Protein AF-A0A7K0ZVW8-F1 (afdb_monomer_lite)

pLDDT: mean 77.42, std 15.52, range [42.84, 93.19]

Structure (mmCIF, N/CA/C/O backbone):
data_AF-A0A7K0ZVW8-F1
#
_entry.id   AF-A0A7K0ZVW8-F1
#
loop_
_atom_site.group_PDB
_atom_site.id
_atom_site.type_symbol
_atom_site.label_atom_id
_atom_site.label_alt_id
_atom_site.label_comp_id
_atom_site.label_asym_id
_atom_site.label_entity_id
_atom_site.label_seq_id
_atom_site.pdbx_PDB_ins_code
_atom_site.Cartn_x
_atom_site.Cartn_y
_atom_site.Cartn_z
_atom_site.occupancy
_atom_site.B_iso_or_equiv
_atom_site.auth_seq_id
_atom_site.auth_comp_id
_atom_site.auth_asym_id
_atom_site.auth_atom_id
_atom_site.pdbx_PDB_model_num
ATOM 1 N N . MET A 1 1 ? -13.509 -33.556 -64.470 1.00 48.69 1 MET A N 1
ATOM 2 C CA . MET A 1 1 ? -12.783 -32.615 -63.591 1.00 48.69 1 MET A CA 1
ATOM 3 C C . MET A 1 1 ? -13.805 -31.699 -62.928 1.00 48.69 1 MET A C 1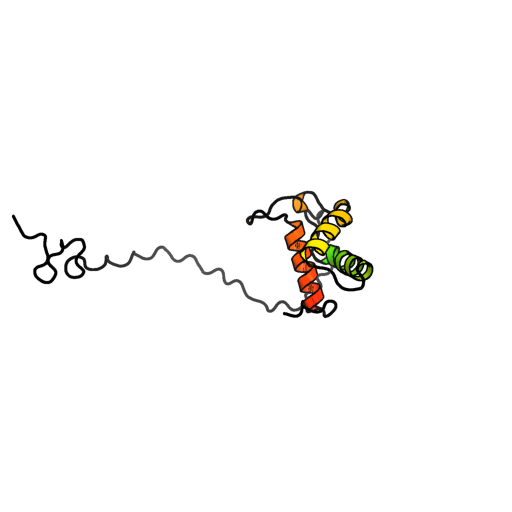
ATOM 5 O O . MET A 1 1 ? -13.946 -30.556 -63.340 1.00 48.69 1 MET A O 1
ATOM 9 N N . ALA A 1 2 ? -14.591 -32.242 -61.996 1.00 54.53 2 ALA A N 1
ATOM 10 C CA . ALA A 1 2 ? -15.609 -31.514 -61.231 1.00 54.53 2 ALA A CA 1
ATOM 11 C C . ALA A 1 2 ? -16.064 -32.389 -60.048 1.00 54.53 2 ALA A C 1
ATOM 13 O O . ALA A 1 2 ? -17.187 -32.875 -60.034 1.00 54.53 2 ALA A O 1
ATOM 14 N N . GLU A 1 3 ? -15.157 -32.677 -59.113 1.00 57.88 3 GLU A N 1
ATOM 15 C CA . GLU A 1 3 ? -15.419 -33.592 -57.982 1.00 57.88 3 GLU A CA 1
ATOM 16 C C . GLU A 1 3 ? -14.942 -33.004 -56.640 1.00 57.88 3 GLU A C 1
ATOM 18 O O . GLU A 1 3 ? -14.839 -33.718 -55.652 1.00 57.88 3 GLU A O 1
ATOM 23 N N . ASP A 1 4 ? -14.642 -31.700 -56.589 1.00 67.06 4 ASP A N 1
ATOM 24 C CA . ASP A 1 4 ? -14.116 -31.028 -55.387 1.00 67.06 4 ASP A CA 1
ATOM 25 C C . ASP A 1 4 ? -15.185 -30.255 -54.592 1.00 67.06 4 ASP A C 1
ATOM 27 O O . ASP A 1 4 ? -14.858 -29.578 -53.618 1.00 67.06 4 ASP A O 1
ATOM 31 N N . TYR A 1 5 ? -16.461 -30.354 -54.982 1.00 72.56 5 TYR A N 1
ATOM 32 C CA . TYR A 1 5 ? -17.590 -29.655 -54.360 1.00 72.56 5 TYR A CA 1
ATOM 33 C C . TYR A 1 5 ? -18.627 -30.648 -53.835 1.00 72.56 5 TYR A C 1
ATOM 35 O O . TYR A 1 5 ? -18.911 -31.663 -54.461 1.00 72.56 5 TYR A O 1
ATOM 43 N N . CYS A 1 6 ? -19.189 -30.353 -52.666 1.00 80.88 6 CYS A N 1
ATOM 44 C CA . CYS A 1 6 ? -20.172 -31.203 -52.009 1.00 80.88 6 CYS A CA 1
ATOM 45 C C . CYS A 1 6 ? -21.573 -30.998 -52.601 1.00 80.88 6 CYS A C 1
ATOM 47 O O . CYS A 1 6 ? -22.132 -29.918 -52.437 1.00 80.88 6 CYS A O 1
ATOM 49 N N . ASP A 1 7 ? -22.191 -32.043 -53.159 1.00 77.31 7 ASP A N 1
ATOM 50 C CA . ASP A 1 7 ? -23.542 -31.990 -53.755 1.00 77.31 7 ASP A CA 1
ATOM 51 C C . ASP A 1 7 ? -24.658 -31.524 -52.800 1.00 77.31 7 ASP A C 1
ATOM 53 O O . ASP A 1 7 ? -25.701 -31.050 -53.242 1.00 77.31 7 ASP A O 1
ATOM 57 N N . LEU A 1 8 ? -24.470 -31.654 -51.480 1.00 75.25 8 LEU A N 1
ATOM 58 C CA . LEU A 1 8 ? -25.469 -31.227 -50.489 1.00 75.25 8 LEU A CA 1
ATOM 59 C C . LEU A 1 8 ? -25.385 -29.741 -50.131 1.00 75.25 8 LEU A C 1
ATOM 61 O O . LEU A 1 8 ? -26.341 -29.191 -49.585 1.00 75.25 8 LEU A O 1
ATOM 65 N N . CYS A 1 9 ? -24.231 -29.109 -50.333 1.00 78.56 9 CYS A N 1
ATOM 66 C CA . CYS A 1 9 ? -23.982 -27.749 -49.852 1.00 78.56 9 CYS A CA 1
ATOM 67 C C . CYS A 1 9 ? -23.390 -26.821 -50.914 1.00 78.56 9 CYS A C 1
ATOM 69 O O . CYS A 1 9 ? -23.275 -25.634 -50.642 1.00 78.56 9 CYS A O 1
ATOM 71 N N . ASP A 1 10 ? -22.993 -27.340 -52.077 1.00 78.38 10 ASP A N 1
ATOM 72 C CA . ASP A 1 10 ? -22.309 -26.615 -53.158 1.00 78.38 10 ASP A CA 1
ATOM 73 C C . ASP A 1 10 ? -21.035 -25.866 -52.697 1.00 78.38 10 ASP A C 1
ATOM 75 O O . ASP A 1 10 ? -20.586 -24.889 -53.292 1.00 78.38 10 ASP A O 1
ATOM 79 N N . LEU A 1 11 ? -20.426 -26.321 -51.593 1.00 76.75 11 LEU A N 1
ATOM 80 C CA . LEU A 1 11 ? -19.161 -25.804 -51.059 1.00 76.75 11 LEU A CA 1
ATOM 81 C C . LEU A 1 11 ? -18.004 -26.746 -51.409 1.00 76.75 11 LEU A C 1
ATOM 83 O O . LEU A 1 11 ? -18.211 -27.965 -51.433 1.00 76.75 11 LEU A O 1
ATOM 87 N N . PRO A 1 12 ? -16.776 -26.223 -51.592 1.00 78.31 12 PRO A N 1
ATOM 88 C CA . PRO A 1 12 ? -15.615 -27.072 -51.805 1.00 78.31 12 PRO A CA 1
ATOM 89 C C . PRO A 1 12 ? -15.380 -27.974 -50.582 1.00 78.31 12 PRO A C 1
ATOM 91 O O . PRO A 1 12 ? -15.528 -27.534 -49.438 1.00 78.31 12 PRO A O 1
ATOM 94 N N . PHE A 1 13 ? -15.007 -29.241 -50.785 1.00 73.06 13 PHE A N 1
ATOM 95 C CA . PHE A 1 13 ? -14.949 -30.241 -49.705 1.00 73.06 13 PHE A CA 1
ATOM 96 C C . PHE A 1 13 ? -14.024 -29.847 -48.543 1.00 73.06 13 PHE A C 1
ATOM 98 O O . PHE A 1 13 ? -14.322 -30.175 -47.397 1.00 73.06 13 PHE A O 1
ATOM 105 N N . SER A 1 14 ? -12.964 -29.073 -48.810 1.00 69.25 14 SER A N 1
ATOM 106 C CA . SER A 1 14 ? -12.043 -28.547 -47.784 1.00 69.25 14 SER A CA 1
ATOM 107 C C . SER A 1 14 ? -12.733 -27.695 -46.708 1.00 69.25 14 SER A C 1
ATOM 109 O O . SER A 1 14 ? -12.276 -27.644 -45.565 1.00 69.25 14 SER A O 1
ATOM 111 N N . THR A 1 15 ? -13.826 -27.013 -47.059 1.00 71.62 15 THR A N 1
ATOM 112 C CA . THR A 1 15 ? -14.593 -26.150 -46.146 1.00 71.62 15 THR A CA 1
ATOM 113 C C . THR A 1 15 ? -15.961 -26.725 -45.796 1.00 71.62 15 THR A C 1
ATOM 115 O O . THR A 1 15 ? -16.615 -26.231 -44.878 1.00 71.62 15 THR A O 1
ATOM 118 N N . CYS A 1 16 ? -16.398 -27.776 -46.490 1.00 79.69 16 CYS A N 1
ATOM 119 C CA . CYS A 1 16 ? -17.656 -28.442 -46.208 1.00 79.69 16 CYS A CA 1
ATOM 120 C C . CYS A 1 16 ? -17.519 -29.382 -45.001 1.00 79.69 16 CYS A C 1
ATOM 122 O O . CYS A 1 16 ? -16.641 -30.242 -44.963 1.00 79.69 16 CYS A O 1
ATOM 124 N N . VAL A 1 17 ? -18.449 -29.291 -44.047 1.00 73.00 17 VAL A N 1
ATOM 125 C CA . VAL A 1 17 ? -18.504 -30.186 -42.873 1.00 73.00 17 VAL A CA 1
ATOM 126 C C . VAL A 1 17 ? -18.678 -31.665 -43.255 1.00 73.00 17 VAL A C 1
ATOM 128 O O . VAL A 1 17 ? -18.308 -32.549 -42.490 1.00 73.00 17 VAL A O 1
ATOM 131 N N . HIS A 1 18 ? -19.212 -31.938 -44.452 1.00 74.56 18 HIS A N 1
ATOM 132 C CA . HIS A 1 18 ? -19.343 -33.287 -45.009 1.00 74.56 18 HIS A CA 1
ATOM 133 C C . HIS A 1 18 ? -18.046 -33.805 -45.655 1.00 74.56 18 HIS A C 1
ATOM 135 O O . HIS A 1 18 ? -17.881 -35.012 -45.788 1.00 74.56 18 HIS A O 1
ATOM 141 N N . GLY A 1 19 ? -17.148 -32.906 -46.077 1.00 65.31 19 GLY A N 1
ATOM 142 C CA . GLY A 1 19 ? -15.900 -33.237 -46.778 1.00 65.31 19 GLY A CA 1
ATOM 143 C C . GLY A 1 19 ? -14.655 -33.235 -45.905 1.00 65.31 19 GLY A C 1
ATOM 144 O O . GLY A 1 19 ? -13.682 -33.912 -46.223 1.00 65.31 19 GLY A O 1
ATOM 145 N N . ASN A 1 20 ? -14.688 -32.493 -44.800 1.00 68.62 20 ASN A N 1
ATOM 146 C CA . ASN A 1 20 ? -13.564 -32.339 -43.892 1.00 68.62 20 ASN A CA 1
ATOM 147 C C . ASN A 1 20 ? -13.919 -32.930 -42.516 1.00 68.62 20 ASN A C 1
ATOM 149 O O . ASN A 1 20 ? -14.376 -32.198 -41.631 1.00 68.62 20 ASN A O 1
ATOM 153 N N . PRO A 1 21 ? -13.767 -34.255 -42.314 1.00 62.62 21 PRO A N 1
ATOM 154 C CA . PRO A 1 21 ? -13.883 -34.829 -40.981 1.00 62.62 21 PRO A CA 1
ATOM 155 C C . PRO A 1 21 ? -12.807 -34.206 -40.074 1.00 62.62 21 PRO A C 1
ATOM 157 O O . PRO A 1 21 ? -11.678 -33.991 -40.523 1.00 62.62 21 PRO A O 1
ATOM 160 N N . PRO A 1 22 ? -13.120 -33.901 -38.800 1.00 65.12 22 PRO A N 1
ATOM 161 C CA . PRO A 1 22 ? -12.161 -33.267 -37.907 1.00 65.12 22 PRO A CA 1
ATOM 162 C C . PRO A 1 22 ? -10.903 -34.131 -37.794 1.00 65.12 22 PRO A C 1
ATOM 164 O O . PRO A 1 22 ? -10.987 -35.351 -37.631 1.00 65.12 22 PRO A O 1
ATOM 167 N N . ALA A 1 23 ? -9.738 -33.486 -37.886 1.00 62.91 23 ALA A N 1
ATOM 168 C CA . ALA A 1 23 ? -8.447 -34.147 -37.750 1.00 62.91 23 ALA A CA 1
ATOM 169 C C . ALA A 1 23 ? -8.402 -35.009 -36.470 1.00 62.91 23 ALA A C 1
ATOM 171 O O . ALA A 1 23 ? -8.958 -34.603 -35.440 1.00 62.91 23 ALA A O 1
ATOM 172 N N . PRO A 1 24 ? -7.744 -36.186 -36.504 1.00 65.12 24 PRO A N 1
ATOM 173 C CA . PRO A 1 24 ? -7.621 -37.028 -35.325 1.00 65.12 24 PRO A CA 1
ATOM 174 C C . PRO A 1 24 ? -6.956 -36.245 -34.181 1.00 65.12 24 PRO A C 1
ATOM 176 O O . PRO A 1 24 ? -6.091 -35.398 -34.431 1.00 65.12 24 PRO A O 1
ATOM 179 N N . PRO A 1 25 ? -7.352 -36.503 -32.922 1.00 63.75 25 PRO A N 1
ATOM 180 C CA . PRO A 1 25 ? -6.840 -35.759 -31.782 1.00 63.75 25 PRO A CA 1
ATOM 181 C C . PRO A 1 25 ? -5.310 -35.893 -31.696 1.00 63.75 25 PRO A C 1
ATOM 183 O O . PRO A 1 25 ? -4.776 -36.97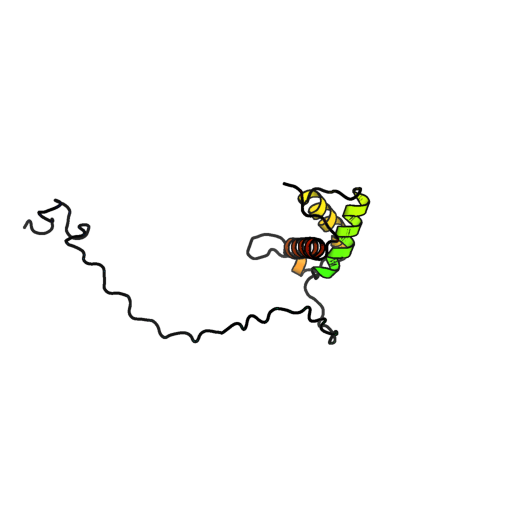8 -31.950 1.00 63.75 25 PRO A O 1
ATOM 186 N N . PRO A 1 26 ? -4.587 -34.819 -31.328 1.00 65.38 26 PRO A N 1
ATOM 187 C CA . PRO A 1 26 ? -3.138 -34.867 -31.209 1.00 65.38 26 PRO A CA 1
ATOM 188 C C . PRO A 1 26 ? -2.720 -35.925 -30.182 1.00 65.38 26 PRO A C 1
ATOM 190 O O . PRO A 1 26 ? -3.259 -35.999 -29.075 1.00 65.38 26 PRO A O 1
ATOM 193 N N . VAL A 1 27 ? -1.740 -36.745 -30.565 1.00 63.28 27 VAL A N 1
ATOM 194 C CA . VAL A 1 27 ? -1.122 -37.765 -29.711 1.00 63.28 27 VAL A CA 1
ATOM 195 C C . VAL A 1 27 ? -0.587 -37.096 -28.443 1.00 63.28 27 VAL A C 1
ATOM 197 O O . VAL A 1 27 ? 0.127 -36.095 -28.511 1.00 63.28 27 VAL A O 1
ATOM 200 N N . ALA A 1 28 ? -0.965 -37.629 -27.280 1.00 60.16 28 ALA A N 1
ATOM 201 C CA . ALA A 1 28 ? -0.647 -37.040 -25.987 1.00 60.16 28 ALA A CA 1
ATOM 202 C C . ALA A 1 28 ? 0.872 -36.908 -25.779 1.00 60.16 28 ALA A C 1
ATOM 204 O O . ALA A 1 28 ? 1.597 -37.903 -25.744 1.00 60.16 28 ALA A O 1
ATOM 205 N N . ALA A 1 29 ? 1.339 -35.674 -25.584 1.00 64.62 29 ALA A N 1
ATOM 206 C CA . ALA A 1 29 ? 2.671 -35.393 -25.062 1.00 64.62 29 ALA A CA 1
ATOM 207 C C . ALA A 1 29 ? 2.876 -36.096 -23.698 1.00 64.62 29 ALA A C 1
ATOM 209 O O . ALA A 1 29 ? 1.906 -36.270 -22.947 1.00 64.62 29 ALA A O 1
ATOM 210 N N . PRO A 1 30 ? 4.112 -36.503 -23.342 1.00 61.31 30 PRO A N 1
ATOM 211 C CA . PRO A 1 30 ? 4.373 -37.184 -22.079 1.00 61.31 30 PRO A CA 1
ATOM 212 C C . PRO A 1 30 ? 3.922 -36.317 -20.898 1.00 61.31 30 PRO A C 1
ATOM 214 O O . PRO A 1 30 ? 4.260 -35.138 -20.793 1.00 61.31 30 PRO A O 1
ATOM 217 N N . LYS A 1 31 ? 3.121 -36.924 -20.014 1.00 60.06 31 LYS A N 1
ATOM 218 C CA . LYS A 1 31 ? 2.535 -36.288 -18.831 1.00 60.06 31 LYS A CA 1
ATOM 219 C C . LYS A 1 31 ? 3.643 -35.731 -17.938 1.00 60.06 31 LYS A C 1
ATOM 221 O O . LYS A 1 31 ? 4.320 -36.487 -17.245 1.00 60.06 31 LYS A O 1
ATOM 226 N N . ALA A 1 32 ? 3.779 -34.409 -17.904 1.00 62.19 32 ALA A N 1
ATOM 227 C CA . ALA A 1 32 ? 4.460 -33.746 -16.806 1.00 62.19 32 ALA A CA 1
ATOM 228 C C . ALA A 1 32 ? 3.737 -34.125 -15.504 1.00 62.19 32 ALA A C 1
ATOM 230 O O . ALA A 1 32 ? 2.518 -33.978 -15.385 1.00 62.19 32 ALA A O 1
ATOM 231 N N . THR A 1 33 ? 4.483 -34.663 -14.545 1.00 62.25 33 THR A N 1
ATOM 232 C CA . THR A 1 33 ? 3.983 -34.988 -13.208 1.00 62.25 33 THR A CA 1
ATOM 233 C C . THR A 1 33 ? 3.310 -33.761 -12.588 1.00 62.25 33 THR A C 1
ATOM 235 O O . THR A 1 33 ? 3.916 -32.683 -12.590 1.00 62.25 33 THR A O 1
ATOM 238 N N . PRO A 1 34 ? 2.089 -33.877 -12.038 1.00 56.84 34 PRO A N 1
ATOM 239 C CA . PRO A 1 34 ? 1.440 -32.751 -11.392 1.00 56.84 34 PRO A CA 1
ATOM 240 C C . PRO A 1 34 ? 2.237 -32.370 -10.144 1.00 56.84 34 PRO A C 1
ATOM 242 O O . PRO A 1 34 ? 2.324 -33.137 -9.186 1.00 56.84 34 PRO A O 1
ATOM 245 N N . VAL A 1 35 ? 2.801 -31.161 -10.132 1.00 59.59 35 VAL A N 1
ATOM 246 C CA . VAL A 1 35 ? 3.254 -30.542 -8.887 1.00 59.59 35 VAL A CA 1
ATOM 247 C C . VAL A 1 35 ? 1.994 -30.227 -8.092 1.00 59.59 35 VAL A C 1
ATOM 249 O O . VAL A 1 35 ? 1.353 -29.192 -8.280 1.00 59.59 35 VAL A O 1
ATOM 252 N N . THR A 1 36 ? 1.611 -31.142 -7.207 1.00 48.72 36 THR A N 1
ATOM 253 C CA . THR A 1 36 ? 0.609 -30.889 -6.179 1.00 48.72 36 THR A CA 1
ATOM 254 C C . THR A 1 36 ? 1.124 -29.766 -5.290 1.00 48.72 36 THR A C 1
ATOM 256 O O . THR A 1 36 ? 1.848 -29.996 -4.322 1.00 48.72 36 THR A O 1
ATOM 259 N N . ARG A 1 37 ? 0.751 -28.519 -5.599 1.00 60.91 37 ARG A N 1
ATOM 260 C CA . ARG A 1 37 ? 0.785 -27.455 -4.598 1.00 60.91 37 ARG A CA 1
ATOM 261 C C . ARG A 1 37 ? -0.251 -27.821 -3.551 1.00 60.91 37 ARG A C 1
ATOM 263 O O . ARG A 1 37 ? -1.449 -27.622 -3.744 1.00 60.91 37 ARG A O 1
ATOM 270 N N . ARG A 1 38 ? 0.232 -28.384 -2.447 1.00 51.41 38 ARG A N 1
ATOM 271 C CA . ARG A 1 38 ? -0.537 -28.564 -1.222 1.00 51.41 38 ARG A CA 1
ATOM 272 C C . ARG A 1 38 ? -1.070 -27.184 -0.831 1.00 51.41 38 ARG A C 1
ATOM 274 O O . ARG A 1 38 ? -0.307 -26.334 -0.381 1.00 51.41 38 ARG A O 1
ATOM 281 N N . ARG A 1 39 ? -2.362 -26.929 -1.058 1.00 52.56 39 ARG A N 1
ATOM 282 C CA . ARG A 1 39 ? -3.057 -25.808 -0.421 1.00 52.56 39 ARG A CA 1
ATOM 283 C C . ARG A 1 39 ? -3.199 -26.184 1.045 1.00 52.56 39 ARG A C 1
ATOM 285 O O . ARG A 1 39 ? -4.163 -26.828 1.437 1.00 52.56 39 ARG A O 1
ATOM 292 N N . THR A 1 40 ? -2.202 -25.842 1.846 1.00 48.56 40 THR A N 1
ATOM 293 C CA . THR A 1 40 ? -2.429 -25.675 3.277 1.00 48.56 40 THR A CA 1
ATOM 294 C C . THR A 1 40 ? -3.312 -24.440 3.446 1.00 48.56 40 THR A C 1
ATOM 296 O O . THR A 1 40 ? -2.962 -23.393 2.892 1.00 48.56 40 THR A O 1
ATOM 299 N N . PRO A 1 41 ? -4.440 -24.518 4.175 1.00 46.62 41 PRO A N 1
ATOM 300 C CA . PRO A 1 41 ? -5.088 -23.321 4.685 1.00 46.62 41 PRO A CA 1
ATOM 301 C C . PRO A 1 41 ? -4.027 -22.627 5.533 1.00 46.62 41 PRO A C 1
ATOM 303 O O . PRO A 1 41 ? -3.535 -23.202 6.505 1.00 46.62 41 PRO A O 1
ATOM 306 N N . GLY A 1 42 ? -3.566 -21.464 5.088 1.00 43.06 42 GLY A N 1
ATOM 307 C CA . GLY A 1 42 ? -2.560 -20.701 5.806 1.00 43.06 42 GLY A CA 1
ATOM 308 C C . GLY A 1 42 ? -3.176 -20.162 7.086 1.00 43.06 42 GLY A C 1
ATOM 309 O O . GLY A 1 42 ? -3.645 -19.032 7.107 1.00 43.06 42 GLY A O 1
ATOM 310 N N . ALA A 1 43 ? -3.169 -20.969 8.147 1.00 47.31 43 ALA A N 1
ATOM 311 C CA . ALA A 1 43 ? -3.155 -20.449 9.503 1.00 47.31 43 ALA A CA 1
ATOM 312 C C . ALA A 1 43 ? -2.054 -19.381 9.570 1.00 47.31 43 ALA A C 1
ATOM 314 O O . ALA A 1 43 ? -0.970 -19.596 9.017 1.00 47.31 43 ALA A O 1
ATOM 315 N N . LYS A 1 44 ? -2.346 -18.232 10.195 1.00 51.94 44 LYS A N 1
ATOM 316 C CA . LYS A 1 44 ? -1.393 -17.138 10.429 1.00 51.94 44 LYS A CA 1
ATOM 317 C C . LYS A 1 44 ? -0.147 -17.702 11.126 1.00 51.94 44 LYS A C 1
ATOM 319 O O . LYS A 1 44 ? -0.094 -17.805 12.347 1.00 51.94 44 LYS A O 1
ATOM 324 N N . ALA A 1 45 ? 0.849 -18.111 10.347 1.00 42.84 45 ALA A N 1
ATOM 325 C CA . ALA A 1 45 ? 2.120 -18.576 10.861 1.00 42.84 45 ALA A CA 1
ATOM 326 C C . ALA A 1 45 ? 2.965 -17.336 11.135 1.00 42.84 45 ALA A C 1
ATOM 328 O O . ALA A 1 45 ? 3.594 -16.781 10.234 1.00 42.84 45 ALA A O 1
ATOM 329 N N . VAL A 1 46 ? 2.952 -16.892 12.390 1.00 52.19 46 VAL A N 1
ATOM 330 C CA . VAL A 1 46 ? 3.958 -15.973 12.918 1.00 52.19 46 VAL A CA 1
ATOM 331 C C . VAL A 1 46 ? 5.288 -16.728 12.881 1.00 52.19 46 VAL A C 1
ATOM 333 O O . VAL A 1 46 ? 5.618 -17.484 13.792 1.00 52.19 46 VAL A O 1
ATOM 336 N N . LYS A 1 47 ? 6.026 -16.611 11.771 1.00 44.41 47 LYS A N 1
ATOM 337 C CA . LYS A 1 47 ? 7.395 -17.121 11.693 1.00 44.41 47 LYS A CA 1
ATOM 338 C C . LYS A 1 47 ? 8.292 -16.172 12.478 1.00 44.41 47 LYS A C 1
ATOM 340 O O . LYS A 1 47 ? 8.504 -15.033 12.068 1.00 44.41 47 LYS A O 1
ATOM 345 N N . ALA A 1 48 ? 8.804 -16.666 13.601 1.00 48.72 48 ALA A N 1
ATOM 346 C CA . ALA A 1 48 ? 9.906 -16.056 14.326 1.00 48.72 48 ALA A CA 1
ATOM 347 C C . ALA A 1 48 ? 11.098 -15.832 13.378 1.00 48.72 48 ALA A C 1
ATOM 349 O O . ALA A 1 48 ? 11.409 -16.682 12.539 1.00 48.72 48 ALA A O 1
ATOM 350 N N . ALA A 1 49 ? 11.706 -14.652 13.488 1.00 51.78 49 ALA A N 1
ATOM 351 C CA . ALA A 1 49 ? 12.723 -14.150 12.579 1.00 51.78 49 ALA A CA 1
ATOM 352 C C . ALA A 1 49 ? 14.046 -14.924 12.710 1.00 51.78 49 ALA A C 1
ATOM 354 O O . ALA A 1 49 ? 14.744 -14.828 13.715 1.00 51.78 49 ALA A O 1
ATOM 355 N N . GLU A 1 50 ? 14.403 -15.659 11.659 1.00 53.69 50 GLU A N 1
ATOM 356 C CA . GLU A 1 50 ? 15.781 -16.067 11.360 1.00 53.69 50 GLU A CA 1
ATOM 357 C C . GLU A 1 50 ? 16.558 -14.823 10.866 1.00 53.69 50 GLU A C 1
ATOM 359 O O . GLU A 1 50 ? 15.922 -13.945 10.269 1.00 53.69 50 GLU A O 1
ATOM 364 N N . PRO A 1 51 ? 17.882 -14.675 11.109 1.00 50.47 51 PRO A N 1
ATOM 365 C CA . PRO A 1 51 ? 18.630 -13.478 10.718 1.00 50.47 51 PRO A CA 1
ATOM 366 C C . PRO A 1 51 ? 18.451 -13.180 9.227 1.00 50.47 51 PRO A C 1
ATOM 368 O O . PRO A 1 51 ? 18.906 -13.909 8.343 1.00 50.47 51 PRO A O 1
ATOM 371 N N . ALA A 1 52 ? 17.708 -12.107 8.967 1.00 62.91 52 ALA A N 1
ATOM 372 C CA . ALA A 1 52 ? 17.194 -11.791 7.653 1.00 62.91 52 ALA A CA 1
ATOM 373 C C . ALA A 1 52 ? 18.333 -11.324 6.747 1.00 62.91 52 ALA A C 1
ATOM 375 O O . ALA A 1 52 ? 18.999 -10.325 7.023 1.00 62.91 52 ALA A O 1
ATOM 376 N N . ARG A 1 53 ? 18.510 -12.013 5.615 1.00 66.62 53 ARG A N 1
ATOM 377 C CA . ARG A 1 53 ? 19.222 -11.443 4.465 1.00 66.62 53 ARG A CA 1
ATOM 378 C C . ARG A 1 53 ? 18.661 -10.039 4.190 1.00 66.62 53 ARG A C 1
ATOM 380 O O . ARG A 1 53 ? 17.447 -9.857 4.344 1.00 66.62 53 ARG A O 1
ATOM 387 N N . PRO A 1 54 ? 19.496 -9.065 3.781 1.00 72.62 54 PRO A N 1
ATOM 388 C CA . PRO A 1 54 ? 19.019 -7.719 3.497 1.00 72.62 54 PRO A CA 1
ATOM 389 C C . PRO A 1 54 ? 17.859 -7.796 2.503 1.00 72.62 54 PRO A C 1
ATOM 391 O O . PRO A 1 54 ? 17.967 -8.400 1.431 1.00 72.62 54 PRO A O 1
ATOM 394 N N . ARG A 1 55 ? 16.708 -7.260 2.920 1.00 77.50 55 ARG A N 1
ATOM 395 C CA . ARG A 1 55 ? 15.487 -7.265 2.116 1.00 77.50 55 ARG A CA 1
ATOM 396 C C . ARG A 1 55 ? 15.738 -6.435 0.862 1.00 77.50 55 ARG A C 1
ATOM 398 O O . ARG A 1 55 ? 16.362 -5.384 0.930 1.00 77.50 55 ARG A O 1
ATOM 405 N N . LEU A 1 56 ? 15.248 -6.921 -0.276 1.00 82.75 56 LEU A N 1
ATOM 406 C CA . LEU A 1 56 ? 15.371 -6.205 -1.547 1.00 82.75 56 LEU A CA 1
ATOM 407 C C . LEU A 1 56 ? 14.166 -5.301 -1.823 1.00 82.75 56 LEU A C 1
ATOM 409 O O . LEU A 1 56 ? 14.301 -4.396 -2.629 1.00 82.75 56 LEU A O 1
ATOM 413 N N . SER A 1 57 ? 13.024 -5.544 -1.172 1.00 84.75 57 SER A N 1
ATOM 414 C CA . SER A 1 57 ? 11.766 -4.802 -1.337 1.00 84.75 57 SER A CA 1
ATOM 415 C C . SER A 1 57 ? 11.057 -4.599 0.002 1.00 84.75 57 SER A C 1
ATOM 417 O O . SER A 1 57 ? 11.125 -5.472 0.876 1.00 84.75 57 SER A O 1
ATOM 419 N N . THR A 1 58 ? 10.351 -3.483 0.137 1.00 87.94 58 THR A N 1
ATOM 420 C CA . THR A 1 58 ? 9.546 -3.109 1.299 1.00 87.94 58 THR A CA 1
ATOM 421 C C . THR A 1 58 ? 8.341 -4.038 1.411 1.00 87.94 58 THR A C 1
ATOM 423 O O . THR A 1 58 ? 7.672 -4.349 0.420 1.00 87.94 58 THR A O 1
ATOM 426 N N . GLN A 1 59 ? 8.077 -4.551 2.616 1.00 87.88 59 GLN A N 1
ATOM 427 C CA . GLN A 1 59 ? 6.980 -5.494 2.807 1.00 87.88 59 GLN A CA 1
ATOM 428 C C . GLN A 1 59 ? 5.639 -4.764 2.967 1.00 87.88 59 GLN A C 1
ATOM 430 O O . GLN A 1 59 ? 5.612 -3.619 3.418 1.00 87.88 59 GLN A O 1
ATOM 435 N N . PRO A 1 60 ? 4.503 -5.408 2.634 1.00 88.06 60 PRO A N 1
ATOM 436 C CA . PRO A 1 60 ? 3.174 -4.833 2.855 1.00 88.06 60 PRO A CA 1
ATOM 437 C C . PRO A 1 60 ? 2.950 -4.343 4.296 1.00 88.06 60 PRO A C 1
ATOM 439 O O . PRO A 1 60 ? 2.286 -3.337 4.520 1.00 88.06 60 PRO A O 1
ATOM 442 N N . GLU A 1 61 ? 3.516 -5.030 5.282 1.00 88.75 61 GLU A N 1
ATOM 443 C CA . GLU A 1 61 ? 3.414 -4.702 6.703 1.00 88.75 61 GLU A CA 1
ATOM 444 C C . GLU A 1 61 ? 4.056 -3.354 7.035 1.00 88.75 61 GLU A C 1
ATOM 446 O O . GLU A 1 61 ? 3.499 -2.605 7.835 1.00 88.75 61 GLU A O 1
ATOM 451 N N . ASP A 1 62 ? 5.166 -3.015 6.372 1.00 90.31 62 ASP A N 1
ATOM 452 C CA . ASP A 1 62 ? 5.856 -1.737 6.553 1.00 90.31 62 ASP A CA 1
ATOM 453 C C . ASP A 1 62 ? 4.990 -0.561 6.045 1.00 90.31 62 ASP A C 1
ATOM 455 O O . ASP A 1 62 ? 5.108 0.548 6.557 1.00 90.31 62 ASP A O 1
ATOM 459 N N . PHE A 1 63 ? 4.064 -0.792 5.100 1.00 91.75 63 PHE A N 1
ATOM 460 C CA . PHE A 1 63 ? 3.148 0.236 4.578 1.00 91.75 63 PHE A CA 1
ATOM 461 C C . PHE A 1 63 ? 1.905 0.470 5.446 1.00 91.75 63 PHE A C 1
ATOM 463 O O . PHE A 1 63 ? 1.322 1.553 5.389 1.00 91.75 63 PHE A O 1
ATOM 470 N N . LYS A 1 64 ? 1.484 -0.505 6.260 1.00 92.25 64 LYS A N 1
ATOM 471 C CA . LYS A 1 64 ? 0.283 -0.388 7.107 1.00 92.25 64 LYS A CA 1
ATOM 472 C C . LYS A 1 64 ? 0.260 0.867 7.997 1.00 92.25 64 LYS A C 1
ATOM 474 O O . LYS A 1 64 ? -0.737 1.589 7.934 1.00 92.25 64 LYS A O 1
ATOM 479 N N . PRO A 1 65 ? 1.306 1.176 8.795 1.00 92.19 65 PRO A N 1
ATOM 480 C CA . PRO A 1 65 ? 1.282 2.354 9.663 1.00 92.19 65 PRO A CA 1
ATOM 481 C C . PRO A 1 65 ? 1.197 3.663 8.870 1.00 92.19 65 PRO A C 1
ATOM 483 O O . PRO A 1 65 ? 0.551 4.604 9.318 1.00 92.19 65 PRO A O 1
ATOM 486 N N . TRP A 1 66 ? 1.785 3.717 7.674 1.00 92.62 66 TRP A N 1
ATOM 487 C CA . TRP A 1 66 ? 1.715 4.894 6.809 1.00 92.62 66 TRP A CA 1
ATOM 488 C C . TRP A 1 66 ? 0.325 5.104 6.220 1.00 92.62 66 TRP A C 1
ATOM 490 O O . TRP A 1 66 ? -0.159 6.231 6.208 1.00 92.62 66 TRP A O 1
ATOM 500 N N . VAL A 1 67 ? -0.331 4.025 5.785 1.00 91.62 67 VAL A N 1
ATOM 501 C CA . VAL A 1 67 ? -1.712 4.073 5.286 1.00 91.62 67 VAL A CA 1
ATOM 502 C C . VAL A 1 67 ? -2.658 4.588 6.371 1.00 91.62 67 VAL A C 1
ATOM 504 O O . VAL A 1 67 ? -3.457 5.480 6.105 1.00 91.62 67 VAL A O 1
ATOM 507 N N . VAL A 1 68 ? -2.547 4.071 7.600 1.00 92.56 68 VAL A N 1
ATOM 508 C CA . VAL A 1 68 ? -3.381 4.522 8.727 1.00 92.56 68 VAL A CA 1
ATOM 509 C C . VAL A 1 68 ? -3.089 5.979 9.081 1.00 92.56 68 VAL A C 1
ATOM 511 O O . VAL A 1 68 ? -4.025 6.755 9.253 1.00 92.56 68 VAL A O 1
ATOM 514 N N . LYS A 1 69 ? -1.810 6.365 9.152 1.00 92.94 69 LYS A N 1
ATOM 515 C CA . LYS A 1 69 ? -1.399 7.737 9.469 1.00 92.94 69 LYS A CA 1
ATOM 516 C C . LYS A 1 69 ? -1.947 8.743 8.452 1.00 92.94 69 LYS A C 1
ATOM 518 O O . LYS A 1 69 ? -2.578 9.713 8.852 1.00 92.94 69 LYS A O 1
ATOM 523 N N . LEU A 1 70 ? -1.773 8.474 7.158 1.00 92.00 70 LEU A N 1
ATOM 524 C CA . LEU A 1 70 ? -2.312 9.322 6.093 1.00 92.00 70 LEU A CA 1
ATOM 525 C C . LEU A 1 70 ? -3.828 9.451 6.193 1.00 92.00 70 LEU A C 1
ATOM 527 O O . LEU A 1 70 ? -4.361 10.552 6.127 1.00 92.00 70 LEU A O 1
ATOM 531 N N . LEU A 1 71 ? -4.524 8.338 6.430 1.00 91.44 71 LEU A N 1
ATOM 532 C CA . LEU A 1 71 ? -5.973 8.370 6.546 1.00 91.44 71 LEU A CA 1
ATOM 533 C C . LEU A 1 71 ? -6.435 9.188 7.758 1.00 91.44 71 LEU A C 1
ATOM 535 O O . LEU A 1 71 ? -7.420 9.909 7.653 1.00 91.44 71 LEU A O 1
ATOM 539 N N . GLN A 1 72 ? -5.725 9.121 8.887 1.00 92.25 72 GLN A N 1
ATOM 540 C CA . GLN A 1 72 ? -6.000 9.962 10.056 1.00 92.25 72 GLN A CA 1
ATOM 541 C C . GLN A 1 72 ? -5.789 11.451 9.754 1.00 92.25 72 GLN A C 1
ATOM 543 O O . GLN A 1 72 ? -6.618 12.269 10.146 1.00 92.25 72 GLN A O 1
ATOM 548 N N . GLU A 1 73 ? -4.727 11.802 9.026 1.00 90.81 73 GLU A N 1
ATOM 549 C CA . GLU A 1 73 ? -4.455 13.182 8.601 1.00 90.81 73 GLU A CA 1
ATOM 550 C C . GLU A 1 73 ? -5.542 13.724 7.658 1.00 90.81 73 GLU A C 1
ATOM 552 O O . GLU A 1 73 ? -5.900 14.896 7.748 1.00 90.81 73 GLU A O 1
ATOM 557 N N . SER A 1 74 ? -6.134 12.869 6.819 1.00 88.38 74 SER A N 1
ATOM 558 C CA . SER A 1 74 ? -7.261 13.212 5.937 1.00 88.38 74 SER A CA 1
ATOM 559 C C . SER A 1 74 ? -8.639 13.148 6.620 1.00 88.38 74 SER A C 1
ATOM 561 O O . SER A 1 74 ? -9.665 13.183 5.944 1.00 88.38 74 SER A O 1
ATOM 563 N N . GLY A 1 75 ? -8.713 13.017 7.950 1.00 86.50 75 GLY A N 1
ATOM 564 C CA . GLY A 1 75 ? -9.991 12.955 8.675 1.00 86.50 75 GLY A CA 1
ATOM 565 C C . GLY A 1 75 ? -10.726 11.613 8.555 1.00 86.50 75 GLY A C 1
ATOM 566 O O . GLY A 1 75 ? -11.947 11.549 8.677 1.00 86.50 75 GLY A O 1
ATOM 567 N N . GLY A 1 76 ? -9.994 10.528 8.305 1.00 86.06 76 GLY A N 1
ATOM 568 C CA . GLY A 1 76 ? -10.509 9.159 8.237 1.00 86.06 76 GLY A CA 1
ATOM 569 C C . GLY A 1 76 ? -11.042 8.742 6.865 1.00 86.06 76 GLY A C 1
ATOM 570 O O . GLY A 1 76 ? -11.496 7.607 6.712 1.00 86.06 76 GLY A O 1
ATOM 571 N N . ARG A 1 77 ? -10.982 9.620 5.857 1.00 85.25 77 ARG A N 1
ATOM 572 C CA . ARG A 1 77 ? -11.454 9.340 4.498 1.00 85.25 77 ARG A CA 1
ATOM 573 C C . ARG A 1 77 ? -10.492 9.921 3.468 1.00 85.25 77 ARG A C 1
ATOM 575 O O . ARG A 1 77 ? -10.162 11.097 3.520 1.00 85.25 77 ARG A O 1
ATOM 582 N N . ALA A 1 78 ? -10.093 9.097 2.507 1.00 87.19 78 ALA A N 1
ATOM 583 C CA . ALA A 1 78 ? -9.318 9.521 1.351 1.00 87.19 78 ALA A CA 1
ATOM 584 C C . ALA A 1 78 ? -9.679 8.652 0.147 1.00 87.19 78 ALA A C 1
ATOM 586 O O . ALA A 1 78 ? -9.936 7.452 0.296 1.00 87.19 78 ALA A O 1
ATOM 587 N N . GLU A 1 79 ? -9.669 9.259 -1.037 1.00 89.69 79 GLU A N 1
ATOM 588 C CA . GLU A 1 79 ? -9.749 8.521 -2.292 1.00 89.69 79 GLU A CA 1
ATOM 589 C C . GLU A 1 79 ? -8.524 7.619 -2.435 1.00 89.69 79 GLU A C 1
ATOM 591 O O . GLU A 1 79 ? -7.405 7.980 -2.065 1.00 89.69 79 GLU A O 1
ATOM 596 N N . VAL A 1 80 ? -8.737 6.420 -2.976 1.00 88.81 80 VAL A N 1
ATOM 597 C CA . VAL A 1 80 ? -7.686 5.403 -3.084 1.00 88.81 80 VAL A CA 1
ATOM 598 C C . VAL A 1 80 ? -6.486 5.905 -3.881 1.00 88.81 80 VAL A C 1
ATOM 600 O O . VAL A 1 80 ? -5.354 5.602 -3.503 1.00 88.81 80 VAL A O 1
ATOM 603 N N . ASP A 1 81 ? -6.729 6.617 -4.977 1.00 89.19 81 ASP A N 1
ATOM 604 C CA . ASP A 1 81 ? -5.665 7.084 -5.860 1.00 89.19 81 ASP A CA 1
ATOM 605 C C . ASP A 1 81 ? -4.824 8.168 -5.177 1.00 89.19 81 ASP A C 1
ATOM 607 O O . ASP A 1 81 ? -3.622 7.979 -4.991 1.00 89.19 81 ASP A O 1
ATOM 611 N N . THR A 1 82 ? -5.483 9.197 -4.635 1.00 90.56 82 THR A N 1
ATOM 612 C CA . THR A 1 82 ? -4.849 10.275 -3.861 1.00 90.56 82 THR A CA 1
ATOM 613 C C . THR A 1 82 ? -4.056 9.737 -2.671 1.00 90.56 82 THR A C 1
ATOM 615 O O . THR A 1 82 ? -2.895 10.093 -2.480 1.00 90.56 82 THR A O 1
ATOM 618 N N . LEU A 1 83 ? -4.637 8.805 -1.907 1.00 91.50 83 LEU A N 1
ATOM 619 C CA . LEU A 1 83 ? -3.955 8.155 -0.789 1.00 91.50 83 LEU A CA 1
ATOM 620 C C . LEU A 1 83 ? -2.687 7.426 -1.246 1.00 91.50 83 LEU A C 1
ATOM 622 O O . LEU A 1 83 ? -1.672 7.454 -0.554 1.00 91.50 83 LEU A O 1
ATOM 626 N N . MET A 1 84 ? -2.737 6.745 -2.394 1.00 90.81 84 MET A N 1
ATOM 627 C CA . MET A 1 84 ? -1.584 6.030 -2.936 1.00 90.81 84 MET A CA 1
ATOM 628 C C . MET A 1 84 ? -0.503 6.990 -3.430 1.00 90.81 84 MET A C 1
ATOM 630 O O . MET A 1 84 ? 0.673 6.719 -3.211 1.00 90.81 84 MET A O 1
ATOM 634 N N . GLU A 1 85 ? -0.861 8.104 -4.063 1.00 92.56 85 GLU A N 1
ATOM 635 C CA . GLU A 1 85 ? 0.098 9.131 -4.484 1.00 92.56 85 GLU A CA 1
ATOM 636 C C . GLU A 1 85 ? 0.814 9.782 -3.292 1.00 92.56 85 GLU A C 1
ATOM 638 O O . GLU A 1 85 ? 2.049 9.861 -3.266 1.00 92.56 85 GLU A O 1
ATOM 643 N N . GLU A 1 86 ? 0.060 10.169 -2.260 1.00 93.00 86 GLU A N 1
ATOM 644 C CA . GLU A 1 86 ? 0.628 10.716 -1.026 1.00 93.00 86 GLU A CA 1
ATOM 645 C C . GLU A 1 86 ? 1.502 9.690 -0.302 1.00 93.00 86 GLU A C 1
ATOM 647 O O . GLU A 1 86 ? 2.602 10.014 0.156 1.00 93.00 86 GLU A O 1
ATOM 652 N N . LEU A 1 87 ? 1.059 8.430 -0.247 1.00 92.94 87 LEU A N 1
ATOM 653 C CA . LEU A 1 87 ? 1.843 7.335 0.314 1.00 92.94 87 LEU A CA 1
ATOM 654 C C . LEU A 1 87 ? 3.165 7.162 -0.429 1.00 92.94 87 LEU A C 1
ATOM 656 O O . LEU A 1 87 ? 4.197 7.034 0.221 1.00 92.94 87 LEU A O 1
ATOM 660 N N . GLY A 1 88 ? 3.158 7.202 -1.762 1.00 91.06 88 GLY A N 1
ATOM 661 C CA . GLY A 1 88 ? 4.375 7.131 -2.570 1.00 91.06 88 GLY A CA 1
ATOM 662 C C . GLY A 1 88 ? 5.350 8.264 -2.257 1.00 91.06 88 GLY A C 1
ATOM 663 O O . GLY A 1 88 ? 6.546 8.025 -2.110 1.00 91.06 88 GLY A O 1
ATOM 664 N N . THR A 1 89 ? 4.832 9.479 -2.075 1.00 92.31 89 THR A N 1
ATOM 665 C CA . THR A 1 89 ? 5.640 10.665 -1.759 1.00 92.31 89 THR A CA 1
ATOM 666 C C . THR A 1 89 ? 6.254 10.574 -0.362 1.00 92.31 89 THR A C 1
ATOM 668 O O . THR A 1 89 ? 7.447 10.813 -0.187 1.00 92.31 89 THR A O 1
ATOM 671 N N . ARG A 1 90 ? 5.464 10.186 0.647 1.00 88.94 90 ARG A N 1
ATOM 672 C CA . ARG A 1 90 ? 5.918 10.148 2.047 1.00 88.94 90 ARG A CA 1
ATOM 673 C C . ARG A 1 90 ? 6.738 8.909 2.385 1.00 88.94 90 ARG A C 1
ATOM 675 O O . ARG A 1 90 ? 7.655 8.989 3.197 1.00 88.94 90 ARG A O 1
ATOM 682 N N . ALA A 1 91 ? 6.430 7.775 1.763 1.00 88.00 91 ALA A N 1
ATOM 683 C CA . ALA A 1 91 ? 7.173 6.536 1.951 1.00 88.00 91 ALA A CA 1
ATOM 684 C C . ALA A 1 91 ? 8.422 6.457 1.061 1.00 88.00 91 ALA A C 1
ATOM 686 O O . ALA A 1 91 ? 9.193 5.517 1.223 1.00 88.00 91 ALA A O 1
ATOM 687 N N . ALA A 1 92 ? 8.670 7.427 0.168 1.00 88.25 92 ALA A N 1
ATOM 688 C CA . ALA A 1 92 ? 9.829 7.433 -0.731 1.00 88.25 92 ALA A CA 1
ATOM 689 C C . ALA A 1 92 ? 11.161 7.192 0.000 1.00 88.25 92 ALA A C 1
ATOM 691 O O . ALA A 1 92 ? 12.034 6.504 -0.519 1.00 88.25 92 ALA A O 1
ATOM 692 N N . SER A 1 93 ? 11.293 7.690 1.233 1.00 85.56 93 SER A N 1
ATOM 693 C CA . SER A 1 93 ? 12.491 7.519 2.063 1.00 85.56 93 SER A CA 1
ATOM 694 C C . SER A 1 93 ? 12.721 6.089 2.569 1.00 85.56 93 SER A C 1
ATOM 696 O O . SER A 1 93 ? 13.835 5.771 2.972 1.00 85.56 93 SER A O 1
ATOM 698 N N . ILE A 1 94 ? 11.689 5.238 2.583 1.00 87.00 94 ILE A N 1
ATOM 699 C CA . ILE A 1 94 ? 11.762 3.840 3.043 1.00 87.00 94 ILE A CA 1
ATOM 700 C C . ILE A 1 94 ? 11.664 2.825 1.897 1.00 87.00 94 ILE A C 1
ATOM 702 O O . ILE A 1 94 ? 11.732 1.621 2.146 1.00 87.00 94 ILE A O 1
ATOM 706 N N . LEU A 1 95 ? 11.451 3.282 0.659 1.00 89.88 95 LEU A N 1
ATOM 707 C CA . LEU A 1 95 ? 11.399 2.404 -0.507 1.00 89.88 95 LEU A CA 1
ATOM 708 C C . LEU A 1 95 ? 12.797 1.877 -0.829 1.00 89.88 95 LEU A C 1
ATOM 710 O O . LEU A 1 95 ? 13.779 2.620 -0.824 1.00 89.88 95 LEU A O 1
ATOM 714 N N . LEU A 1 96 ? 12.882 0.587 -1.143 1.00 90.81 96 LEU A N 1
ATOM 715 C CA . LEU A 1 96 ? 14.120 -0.037 -1.589 1.00 90.81 96 LEU A CA 1
ATOM 716 C C . LEU A 1 96 ? 14.234 0.038 -3.121 1.00 90.81 96 LEU A C 1
ATOM 718 O O . LEU A 1 96 ? 13.237 0.229 -3.815 1.00 90.81 96 LEU A O 1
ATOM 722 N N . PRO A 1 97 ? 15.429 -0.150 -3.707 1.00 88.56 97 PRO A N 1
ATOM 723 C CA . PRO A 1 97 ? 15.608 -0.024 -5.156 1.00 88.56 97 PRO A CA 1
ATOM 724 C C . PRO A 1 97 ? 14.652 -0.898 -5.985 1.00 88.56 97 PRO A C 1
ATOM 726 O O . PRO A 1 97 ? 14.135 -0.451 -7.004 1.00 88.56 97 PRO A O 1
ATOM 729 N N . ARG A 1 98 ? 14.344 -2.114 -5.514 1.00 89.19 98 ARG A N 1
ATOM 730 C CA . ARG A 1 98 ? 13.409 -3.038 -6.181 1.00 89.19 98 ARG A CA 1
ATOM 731 C C . ARG A 1 98 ? 11.968 -2.543 -6.185 1.00 89.19 98 ARG A C 1
ATOM 733 O O . ARG A 1 98 ? 11.173 -2.945 -7.027 1.00 89.19 98 ARG A O 1
ATOM 740 N N . ASP A 1 99 ? 11.602 -1.716 -5.216 1.00 90.06 99 ASP A N 1
ATOM 741 C CA . ASP A 1 99 ? 10.250 -1.181 -5.082 1.00 90.06 99 ASP A CA 1
ATOM 742 C C . ASP A 1 99 ? 9.924 -0.178 -6.189 1.00 90.06 99 ASP A C 1
ATOM 744 O O . ASP A 1 99 ? 8.768 -0.084 -6.609 1.00 90.06 99 ASP A O 1
ATOM 748 N N . LEU A 1 100 ? 10.956 0.502 -6.695 1.00 90.25 100 LEU A N 1
ATOM 749 C CA . LEU A 1 100 ? 10.898 1.458 -7.800 1.00 90.25 100 LEU A CA 1
ATOM 750 C C . LEU A 1 100 ? 10.916 0.786 -9.183 1.00 90.25 100 LEU A C 1
ATOM 752 O O . LEU A 1 100 ? 10.736 1.459 -10.195 1.00 90.25 100 LEU A O 1
ATOM 756 N N . GLU A 1 101 ? 11.118 -0.530 -9.249 1.00 92.06 101 GLU A N 1
ATOM 757 C CA . GLU A 1 101 ? 11.032 -1.271 -10.504 1.00 92.06 101 GLU A CA 1
ATOM 758 C C . GLU A 1 101 ? 9.571 -1.484 -10.924 1.00 92.06 101 GLU A C 1
ATOM 760 O O . GLU A 1 101 ? 8.652 -1.528 -10.098 1.00 92.06 101 GLU A O 1
ATOM 765 N N . HIS A 1 102 ? 9.352 -1.686 -12.223 1.00 91.62 102 HIS A N 1
ATOM 766 C CA . HIS A 1 102 ? 8.053 -2.088 -12.751 1.00 91.62 102 HIS A CA 1
ATOM 767 C C . HIS A 1 102 ? 7.868 -3.608 -12.640 1.00 91.62 102 HIS A C 1
ATOM 769 O O . HIS A 1 102 ? 8.782 -4.403 -12.869 1.00 91.62 102 HIS A O 1
ATOM 775 N N . GLY A 1 103 ? 6.668 -4.027 -12.253 1.00 84.44 103 GLY A N 1
ATOM 776 C CA . GLY A 1 103 ? 6.239 -5.417 -12.298 1.00 84.44 103 GLY A CA 1
ATOM 777 C C . GLY A 1 103 ? 5.867 -5.871 -13.717 1.00 84.44 103 GLY A C 1
ATOM 778 O O . GLY A 1 103 ? 5.846 -5.068 -14.647 1.00 84.44 103 GLY A O 1
ATOM 779 N N . PRO A 1 104 ? 5.498 -7.152 -13.888 1.00 79.31 104 PRO A N 1
ATOM 780 C CA . PRO A 1 104 ? 5.088 -7.706 -15.186 1.00 79.31 104 PRO A CA 1
ATOM 781 C C . PRO A 1 104 ? 3.868 -7.005 -15.806 1.00 79.31 104 PRO A C 1
ATOM 783 O O . PRO A 1 104 ? 3.697 -7.028 -17.018 1.00 79.31 104 PRO A O 1
ATOM 786 N N . GLN A 1 105 ? 3.041 -6.356 -14.985 1.00 81.19 105 GLN A N 1
ATOM 787 C CA . GLN A 1 105 ? 1.867 -5.589 -15.410 1.00 81.19 105 GLN A CA 1
ATOM 788 C C . GLN A 1 105 ? 2.180 -4.121 -15.745 1.00 81.19 105 GLN A C 1
ATOM 790 O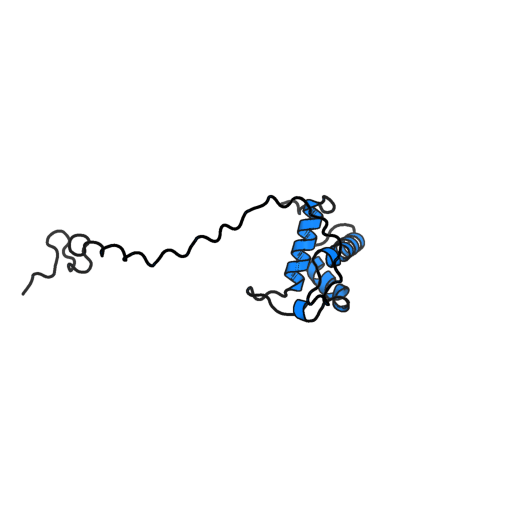 O . GLN A 1 105 ? 1.267 -3.375 -16.074 1.00 81.19 105 GLN A O 1
ATOM 795 N N . GLY A 1 106 ? 3.442 -3.690 -15.645 1.00 86.56 106 GLY A N 1
ATOM 796 C CA . GLY A 1 106 ? 3.845 -2.305 -15.906 1.00 86.56 106 GLY A CA 1
ATOM 797 C C . GLY A 1 106 ? 3.580 -1.330 -14.753 1.00 86.56 106 GLY A C 1
ATOM 798 O O . GLY A 1 106 ? 3.844 -0.145 -14.895 1.00 86.56 106 GLY A O 1
ATOM 799 N N . GLU A 1 107 ? 3.098 -1.799 -13.599 1.00 87.06 107 GLU A N 1
ATOM 800 C CA . GLU A 1 107 ? 2.939 -0.978 -12.389 1.00 87.06 107 GLU A CA 1
ATOM 801 C C . GLU A 1 107 ? 4.170 -1.074 -11.477 1.00 87.06 107 GLU A C 1
ATOM 803 O O . GLU A 1 107 ? 4.823 -2.118 -11.418 1.00 87.06 107 GLU A O 1
ATOM 808 N N . LEU A 1 108 ? 4.460 -0.018 -10.710 1.00 92.19 108 LEU A N 1
ATOM 809 C CA . LEU A 1 108 ? 5.534 -0.036 -9.710 1.00 92.19 108 LEU A CA 1
ATOM 810 C C . LEU A 1 108 ? 5.296 -1.129 -8.660 1.00 92.19 108 LEU A C 1
ATOM 812 O O . LEU A 1 108 ? 4.185 -1.291 -8.138 1.00 92.19 108 LEU A O 1
ATOM 816 N N . ARG A 1 109 ? 6.350 -1.872 -8.309 1.00 92.25 109 ARG A N 1
ATOM 817 C CA . ARG A 1 109 ? 6.243 -2.998 -7.367 1.00 92.25 109 ARG A CA 1
ATOM 818 C C . ARG A 1 109 ? 5.722 -2.557 -6.000 1.00 92.25 109 ARG A C 1
ATOM 820 O O . ARG A 1 109 ? 4.896 -3.266 -5.416 1.00 92.25 109 ARG A O 1
ATOM 827 N N . TRP A 1 110 ? 6.112 -1.370 -5.535 1.00 92.75 110 TRP A N 1
ATOM 828 C CA . TRP A 1 110 ? 5.640 -0.823 -4.260 1.00 92.75 110 TRP A CA 1
ATOM 829 C C . TRP A 1 110 ? 4.131 -0.571 -4.235 1.00 92.75 110 TRP A C 1
ATOM 831 O O . TRP A 1 11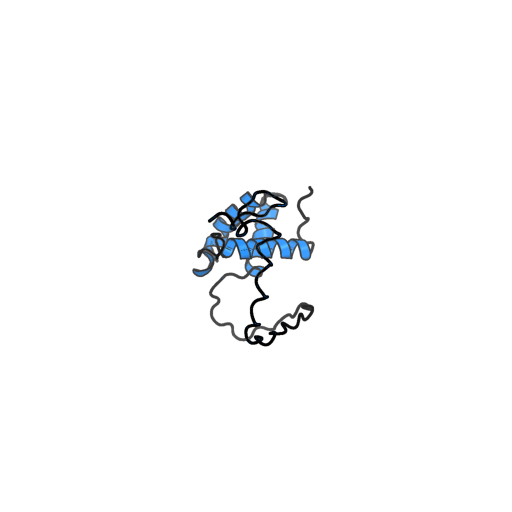0 ? 3.496 -0.835 -3.218 1.00 92.75 110 TRP A O 1
ATOM 841 N N . ARG A 1 111 ? 3.515 -0.168 -5.360 1.00 92.88 111 ARG A N 1
ATOM 842 C CA . ARG A 1 111 ? 2.054 0.027 -5.441 1.00 92.88 111 ARG A CA 1
ATOM 843 C C . ARG A 1 111 ? 1.301 -1.276 -5.200 1.00 92.88 111 ARG A C 1
ATOM 845 O O . ARG A 1 111 ? 0.244 -1.292 -4.569 1.00 92.88 111 ARG A O 1
ATOM 852 N N . THR A 1 112 ? 1.862 -2.395 -5.656 1.00 91.44 112 THR A N 1
ATOM 853 C CA . THR A 1 112 ? 1.287 -3.719 -5.390 1.00 91.44 112 THR A CA 1
ATOM 854 C C . THR A 1 112 ? 1.386 -4.074 -3.904 1.00 91.44 112 THR A C 1
ATOM 856 O O . THR A 1 112 ? 0.420 -4.580 -3.329 1.00 91.44 112 THR A O 1
ATOM 859 N N . ALA A 1 113 ? 2.525 -3.795 -3.263 1.00 91.94 113 ALA A N 1
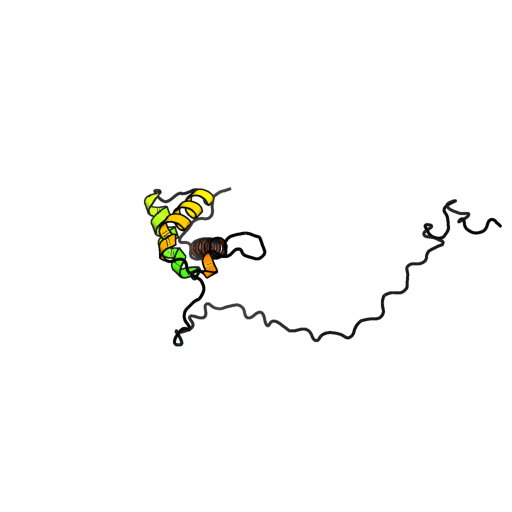ATOM 860 C CA . ALA A 1 113 ? 2.712 -4.026 -1.830 1.00 91.94 113 ALA A CA 1
ATOM 861 C C . ALA A 1 113 ? 1.794 -3.131 -0.975 1.00 91.94 113 ALA A C 1
ATOM 863 O O . ALA A 1 113 ? 1.123 -3.633 -0.074 1.00 91.94 113 ALA A O 1
ATOM 864 N N . ALA A 1 114 ? 1.673 -1.848 -1.317 1.00 93.06 114 ALA A N 1
ATOM 865 C CA . ALA A 1 114 ? 0.773 -0.903 -0.664 1.00 93.06 114 ALA A CA 1
ATOM 866 C C . ALA A 1 114 ? -0.707 -1.301 -0.807 1.00 93.06 114 ALA A C 1
ATOM 868 O O . ALA A 1 114 ? -1.458 -1.269 0.169 1.00 93.06 114 ALA A O 1
ATOM 869 N N . ARG A 1 115 ? -1.144 -1.759 -1.994 1.00 92.62 115 ARG A N 1
ATOM 870 C CA . ARG A 1 115 ? -2.507 -2.298 -2.180 1.00 92.62 115 ARG A CA 1
ATOM 871 C C . ARG A 1 115 ? -2.764 -3.499 -1.277 1.00 92.62 115 ARG A C 1
ATOM 873 O O . ARG A 1 115 ? -3.801 -3.548 -0.620 1.00 92.62 115 ARG A O 1
ATOM 880 N N . LYS A 1 116 ? -1.813 -4.433 -1.190 1.00 92.06 116 LYS A N 1
ATOM 881 C CA . LYS A 1 116 ? -1.910 -5.578 -0.270 1.00 92.06 116 LYS A CA 1
ATOM 882 C C . LYS A 1 116 ? -1.989 -5.137 1.189 1.00 92.06 116 LYS A C 1
ATOM 884 O O . LYS A 1 116 ? -2.776 -5.706 1.935 1.00 92.06 116 LYS A O 1
ATOM 889 N N . ALA A 1 117 ? -1.224 -4.120 1.581 1.00 93.19 117 ALA A N 1
ATOM 890 C CA . ALA A 1 117 ? -1.277 -3.555 2.925 1.00 93.19 117 ALA A CA 1
ATOM 891 C C . ALA A 1 117 ? -2.676 -3.019 3.256 1.00 93.19 117 ALA A C 1
ATOM 893 O O . ALA A 1 117 ? -3.218 -3.335 4.312 1.00 93.19 117 ALA A O 1
ATOM 894 N N . ARG A 1 118 ? -3.289 -2.275 2.326 1.00 92.94 118 ARG A N 1
ATOM 895 C CA . ARG A 1 118 ? -4.649 -1.748 2.492 1.00 92.94 118 ARG A CA 1
ATOM 896 C C . ARG A 1 118 ? -5.695 -2.857 2.584 1.00 92.94 118 ARG A C 1
ATOM 898 O O . ARG A 1 118 ? -6.522 -2.816 3.484 1.00 92.94 118 ARG A O 1
ATOM 905 N N . VAL A 1 119 ? -5.633 -3.857 1.703 1.00 91.44 119 VAL A N 1
ATOM 906 C CA . VAL A 1 119 ? -6.535 -5.022 1.764 1.00 91.44 119 VAL A CA 1
ATOM 907 C C . VAL A 1 119 ? -6.371 -5.758 3.093 1.00 91.44 119 VAL A C 1
ATOM 909 O O . VAL A 1 119 ? -7.359 -6.105 3.723 1.00 91.44 119 VAL A O 1
ATOM 912 N N . ALA A 1 120 ? -5.137 -5.931 3.569 1.00 91.50 120 ALA A N 1
ATOM 913 C CA . ALA A 1 120 ? -4.887 -6.544 4.867 1.00 91.50 120 ALA A CA 1
ATOM 914 C C . ALA A 1 120 ? -5.435 -5.705 6.034 1.00 91.50 120 ALA A C 1
ATOM 916 O O . ALA A 1 120 ? -5.848 -6.277 7.028 1.00 91.50 120 ALA A O 1
ATOM 917 N N . LEU A 1 121 ? -5.447 -4.371 5.937 1.00 90.88 121 LEU A N 1
ATOM 918 C CA . LEU A 1 121 ? -6.082 -3.501 6.937 1.00 90.88 121 LEU A CA 1
ATOM 919 C C . LEU A 1 121 ? -7.616 -3.571 6.896 1.00 90.88 121 LEU A C 1
ATOM 921 O O . LEU A 1 121 ? -8.255 -3.409 7.931 1.00 90.88 121 LEU A O 1
ATOM 925 N N . GLN A 1 122 ? -8.203 -3.809 5.721 1.00 91.38 122 GLN A N 1
ATOM 926 C CA . GLN A 1 122 ? -9.639 -4.068 5.584 1.00 91.38 122 GLN A CA 1
ATOM 927 C C . GLN A 1 122 ? -10.016 -5.430 6.182 1.00 91.38 122 GLN A C 1
ATOM 929 O O . GLN A 1 122 ? -10.989 -5.522 6.920 1.00 91.38 122 GLN A O 1
ATOM 934 N N . ASP A 1 123 ? -9.214 -6.466 5.915 1.00 89.69 123 ASP A N 1
ATOM 935 C CA . ASP A 1 123 ? -9.378 -7.813 6.483 1.00 89.69 123 ASP A CA 1
ATOM 936 C C . ASP A 1 123 ? -9.262 -7.819 8.017 1.00 89.69 123 ASP A C 1
ATOM 938 O O . ASP A 1 123 ? -10.036 -8.483 8.699 1.00 89.69 123 ASP A O 1
ATOM 942 N N . ASP A 1 124 ? -8.347 -7.016 8.571 1.00 88.12 124 ASP A N 1
ATOM 943 C CA . ASP A 1 124 ? -8.174 -6.850 10.022 1.00 88.12 124 ASP A CA 1
ATOM 944 C C . ASP A 1 124 ? -9.274 -5.971 10.664 1.00 88.12 124 ASP A C 1
ATOM 946 O O . ASP A 1 124 ? -9.298 -5.793 11.878 1.00 88.12 124 ASP A O 1
ATOM 950 N N . GLY A 1 125 ? -10.187 -5.399 9.866 1.00 89.81 125 GLY A N 1
ATOM 951 C CA . GLY A 1 125 ? -11.285 -4.547 10.341 1.00 89.81 125 GLY A CA 1
ATOM 952 C C . GLY A 1 125 ? -10.875 -3.126 10.747 1.00 89.81 125 GLY A C 1
ATOM 953 O O . GLY A 1 125 ? -11.695 -2.381 11.279 1.00 89.81 125 GLY A O 1
ATOM 954 N N . VAL A 1 126 ? -9.626 -2.725 10.486 1.00 88.62 126 VAL A N 1
ATOM 955 C CA . VAL A 1 126 ? -9.118 -1.366 10.759 1.00 88.62 126 VAL A CA 1
ATOM 956 C C . VAL A 1 126 ? -9.682 -0.357 9.758 1.00 88.62 126 VAL A C 1
ATOM 958 O O . VAL A 1 126 ? -9.917 0.800 10.100 1.00 88.62 126 VAL A O 1
ATOM 961 N N . LEU A 1 127 ? -9.893 -0.791 8.514 1.00 87.44 127 LEU A N 1
ATOM 962 C CA . LEU A 1 127 ? -10.488 0.014 7.452 1.00 87.44 127 LEU A CA 1
ATOM 963 C C . LEU A 1 127 ? -11.830 -0.570 7.028 1.00 87.44 127 LEU A C 1
ATOM 965 O O . LEU A 1 127 ? -11.958 -1.772 6.818 1.00 87.44 127 LEU A O 1
ATOM 969 N N . ILE A 1 128 ? -12.810 0.301 6.810 1.00 83.50 128 ILE A N 1
ATOM 970 C CA . ILE A 1 128 ? -14.085 -0.085 6.205 1.00 83.50 128 ILE A CA 1
ATOM 971 C C . ILE A 1 128 ? -13.897 -0.093 4.682 1.00 83.50 128 ILE A C 1
ATOM 973 O O . ILE A 1 128 ? -13.219 0.775 4.123 1.00 83.50 128 ILE A O 1
ATOM 977 N N . ALA A 1 129 ? -14.454 -1.096 4.000 1.00 71.50 129 ALA A N 1
ATOM 978 C CA . ALA A 1 129 ? -14.475 -1.116 2.540 1.00 71.50 129 ALA A CA 1
ATOM 979 C C . ALA A 1 129 ? -15.205 0.131 1.999 1.00 71.50 129 ALA A C 1
ATOM 981 O O . ALA A 1 129 ? -16.139 0.609 2.649 1.00 71.50 129 ALA A O 1
ATOM 982 N N . PRO A 1 130 ? -14.793 0.682 0.840 1.00 64.31 130 PRO A N 1
ATOM 983 C CA . PRO A 1 130 ? -15.549 1.760 0.216 1.00 64.31 130 PRO A CA 1
ATOM 984 C C . PRO A 1 130 ? -16.994 1.288 0.011 1.00 64.31 130 PRO A C 1
ATOM 986 O O . PRO A 1 130 ? -17.221 0.196 -0.512 1.00 64.31 130 PRO A O 1
ATOM 989 N N . GLN A 1 131 ? -17.948 2.083 0.495 1.00 56.66 131 GLN A N 1
ATOM 990 C CA . GLN A 1 131 ? -19.367 1.852 0.230 1.00 56.66 131 GLN A CA 1
ATOM 991 C C . GLN A 1 131 ? -19.605 2.004 -1.286 1.00 56.66 131 GLN A C 1
ATOM 993 O O . GLN A 1 131 ? -18.970 2.881 -1.880 1.00 56.66 131 GLN A O 1
ATOM 998 N N . PRO A 1 132 ? -20.436 1.141 -1.901 1.00 49.19 132 PRO A N 1
ATOM 999 C CA . PRO A 1 132 ? -20.727 1.176 -3.334 1.00 49.19 132 PRO A CA 1
ATOM 1000 C C . PRO A 1 132 ? -21.447 2.456 -3.775 1.00 49.19 132 PRO A C 1
ATOM 1002 O O . PRO A 1 132 ? -22.133 3.081 -2.932 1.00 49.19 132 PRO A O 1
#

Secondary structure (DSSP, 8-state):
---SB-TTT-SBTTT-TTT-PPPPPPPPPP-PPP-----------------PPPPSS--HHHHHHHHHHHHHHTTT---HHHHHHHHHHHHGGG--GGGGSB-TTSSBHHHHHHHHHHHHHHHTTSSPPPP-

Radius of gyration: 28.13 Å; chains: 1; bounding box: 45×51×78 Å

Sequence (132 aa):
MAEDYCDLCDLPFSTCVHGNPPAPPPVAAPKATPVTRRRTPGAKAVKAAEPARPRLSTQPEDFKPWVVKLLQESGGRAEVDTLMEELGTRAASILLPRDLEHGPQGELRWRTAARKARVALQDDGVLIAPQP

Foldseek 3Di:
DPDQADPVPRHGLVPDCVNDPDDDDDDDDPDDDDPPPPPDVDDPPPDDDDPDDPDQFDALQNLQVVLLVLCVVVVNDDDPVVSLVVSCVVCVVVGHPQQQDADPVRDRNVSVSPVVNVVVCVVVVVHPDPDD

=== Feature glossary ===
Annotated list of the representations used here:

Nearest PDB structures. The Foldseek neighbor list gives the closest experimentally determined structures in the PDB, ranked by structural alignment. TM-score near 1 means near-identical fold; near 0.3 means only rough topology match. This is how one finds what a novel AlphaFold prediction most resembles in the solved-structure universe.

Foldseek 3Di. Foldseek's 3Di representation compresses backbone geometry into a per-residue letter drawn from a learned twenty-state alphabet. It captures the tertiary interaction pattern around each residue — which residues are packed against it in space, regardless of where they are in sequence.

Radius of gyration, Cα contacts, bounding box. Radius of gyration (Rg) is the root-mean-square distance of Cα atoms from their centroid — a single number for overall size and compactness. A globular domain of N residues has Rg ≈ 2.2·N^0.38 Å; an extended or disordered chain has a much larger Rg. The Cα contact count is the number of residue pairs whose Cα atoms are within 8 Å and are more than four positions apart in sequence — a standard proxy for tertiary packing density. The bounding box is the smallest axis-aligned box enclosing all Cα atoms.

InterPro / GO / CATH / organism. The annotation block draws on four external resources. InterPro: which protein families and domains the sequence belongs to. GO: standardized terms for what the protein does, what process it participates in, and where in the cell it acts. CATH: which structural fold it has in the CATH hierarchy. Organism: the species of origin.

mmCIF coordinates. The mmCIF block holds the 3D Cartesian coordinates of each backbone atom (N, Cα, C, O) in ångströms. mmCIF is the PDB's canonical archive format — a tagged-loop text representation of the atomic model.

pLDDT. pLDDT is the predicted lDDT-Cα score: AlphaFold's confidence that the local environment of each residue (all inter-atomic distances within 15 Å) is correctly placed. It is a per-residue number between 0 and 100, with higher meaning more reliable.

Backbone torsions (φ/ψ). φ (phi) and ψ (psi) are the two rotatable backbone dihedrals per residue: φ is the C(i-1)–N–Cα–C torsion, ψ is the N–Cα–C–N(i+1) torsion, both in degrees on (−180°, 180°]. α-helical residues cluster near (−60°, −45°); β-strand residues near (−120°, +130°). A Ramachandran plot is simply a scatter of (φ, ψ) for every residue.

B-factor. For experimental (PDB) structures, the B-factor (temperature factor) quantifies the positional spread of each atom in the crystal — a combination of thermal vibration and static disorder — in units of Å². High B-factors mark flexible loops or poorly resolved regions; low B-factors mark the rigid, well-ordered core.

Secondary structure (3-state, P-SEA). SS3 is a coarse helix/strand/coil call (letters a/b/c) made by the P-SEA algorithm from inter-Cα distances and dihedrals. It is less detailed than DSSP but needs only Cα positions.

Predicted aligned error. Predicted aligned error is AlphaFold's pairwise confidence. Unlike pLDDT (per-residue), PAE is per-residue-pair and captures whether two parts of the structure are correctly placed relative to each other. Units are ångströms of expected positional error.

Solvent-accessible surface area. Solvent-accessible surface area (SASA) is the area in Å² traced out by the centre of a 1.4 Å probe sphere (a water molecule) rolled over the protein's van der Waals surface (Shrake–Rupley / Lee–Richards construction). Buried residues have near-zero SASA; fully exposed residues can exceed 200 Å². The total SASA scales roughly with the number of surface residues.

Secondary structure (8-state, DSSP). The SS8 string is DSSP's per-residue secondary-structure call. α-helix (H) means an i→i+4 H-bond ladder; β-strand (E) means the residue participates in a β-sheet; 3₁₀ (G) and π (I) are tighter and wider helices; T/S are turns/bends; '-' is loop.

Rendered structure images. Structure images are PyMOL ren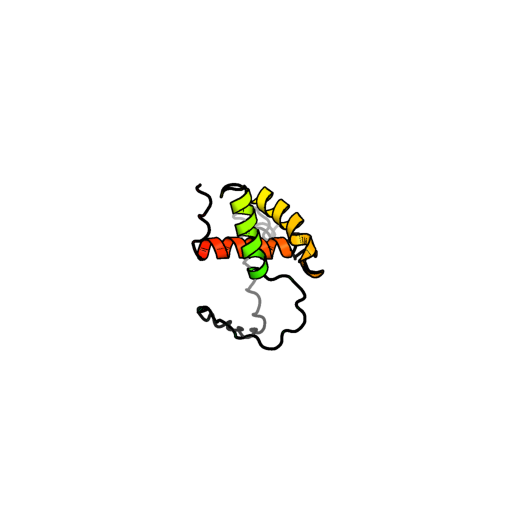ders from six orthogonal camera directions. Cartoon representation draws helices as coils and strands as arrows; sticks shows the backbone as bonds; surface shows the solvent-excluded envelope. Rainbow coloring maps sequence position to hue (blue→red, N→C); chain coloring assigns a distinct color per polypeptide.

Sequence. The amino-acid sequence is the protein's primary structure: the linear order of residues from the N-terminus to the C-terminus, written in one-letter code. Everything else here — the 3D coordinates, the secondary structure, the domain annotations — is ultimately a consequence of this string.

Contact-map, Ramachandran, and PAE plots. Three diagnostic plots accompany the record. The Cα contact map visualizes the tertiary structure as a 2D adjacency matrix (8 Å cutoff, sequence-local contacts suppressed). The Ramachandran plot shows the distribution of backbone (φ, ψ) torsions, with points in the α and β basins reflecting secondary structure content. The PAE plot shows AlphaFold's inter-residue confidence as a color matrix.